Protein AF-A0A179SWL3-F1 (afdb_monomer_lite)

Structure (mmCIF, N/CA/C/O backbone):
data_AF-A0A179SWL3-F1
#
_entry.id   AF-A0A179SWL3-F1
#
loop_
_atom_site.group_PDB
_atom_site.id
_atom_site.type_symbol
_atom_site.label_atom_id
_atom_site.label_alt_id
_atom_site.label_comp_id
_atom_site.label_asym_id
_atom_site.label_entity_id
_atom_site.label_seq_id
_atom_site.pdbx_PDB_ins_code
_atom_site.Cartn_x
_atom_site.Cartn_y
_atom_site.Cartn_z
_atom_site.occupancy
_atom_site.B_iso_or_equiv
_atom_site.auth_seq_id
_atom_site.auth_comp_id
_atom_site.auth_asym_id
_atom_site.auth_atom_id
_atom_site.pdbx_PDB_model_num
ATOM 1 N N . MET A 1 1 ? 7.258 -6.013 22.250 1.00 63.00 1 MET A N 1
ATOM 2 C CA . MET A 1 1 ? 6.466 -5.068 21.426 1.00 63.00 1 MET A CA 1
ATOM 3 C C . MET A 1 1 ? 5.176 -4.722 22.152 1.00 63.00 1 MET A C 1
ATOM 5 O O . MET A 1 1 ? 4.264 -5.539 22.202 1.00 63.00 1 MET A O 1
ATOM 9 N N . ALA A 1 2 ? 5.106 -3.549 22.780 1.00 89.31 2 ALA A N 1
ATOM 10 C CA . ALA A 1 2 ? 3.874 -3.116 23.432 1.00 89.31 2 ALA A CA 1
ATOM 11 C C . ALA A 1 2 ? 2.808 -2.765 22.380 1.00 89.31 2 ALA A C 1
ATOM 13 O O . ALA A 1 2 ? 3.120 -2.207 21.328 1.00 89.31 2 ALA A O 1
ATOM 14 N N . LYS A 1 3 ? 1.534 -3.060 22.665 1.00 91.75 3 LYS A N 1
ATOM 15 C CA . LYS A 1 3 ? 0.422 -2.579 21.829 1.00 91.75 3 LYS A CA 1
ATOM 16 C C . LYS A 1 3 ? 0.428 -1.047 21.803 1.00 91.75 3 LYS A C 1
ATOM 18 O O . LYS A 1 3 ? 0.604 -0.417 22.849 1.00 91.75 3 LYS A O 1
ATOM 23 N N . SER A 1 4 ? 0.164 -0.453 20.639 1.00 94.62 4 SER A N 1
ATOM 24 C CA . SER A 1 4 ? 0.025 1.001 20.515 1.00 94.62 4 SER A CA 1
ATOM 25 C C . SER A 1 4 ? -1.119 1.528 21.387 1.00 94.62 4 SER A C 1
ATOM 27 O O . SER A 1 4 ? -2.111 0.831 21.631 1.00 94.62 4 SER A O 1
ATOM 29 N N . LYS A 1 5 ? -1.012 2.786 21.833 1.00 94.19 5 LYS A N 1
ATOM 30 C CA . LYS A 1 5 ? -2.063 3.455 22.621 1.00 94.19 5 LYS A CA 1
ATOM 31 C C . LYS A 1 5 ? -3.420 3.401 21.906 1.00 94.19 5 LYS A C 1
ATOM 33 O O . LYS A 1 5 ? -4.423 3.048 22.518 1.00 94.19 5 LYS A O 1
ATOM 38 N N . ALA A 1 6 ? -3.430 3.636 20.593 1.00 91.94 6 ALA A N 1
ATOM 39 C CA . ALA A 1 6 ? -4.633 3.568 19.764 1.00 91.94 6 ALA A CA 1
ATOM 40 C C . ALA A 1 6 ? -5.274 2.168 19.740 1.00 91.94 6 ALA A C 1
ATOM 42 O O . ALA A 1 6 ? -6.497 2.043 19.782 1.00 91.94 6 ALA A O 1
ATOM 43 N N . ARG A 1 7 ? -4.472 1.094 19.704 1.00 92.12 7 ARG A N 1
ATOM 44 C CA . ARG A 1 7 ? -4.998 -0.279 19.758 1.00 92.12 7 ARG A CA 1
ATOM 45 C C . ARG A 1 7 ? -5.643 -0.581 21.111 1.00 92.12 7 ARG A C 1
ATOM 47 O O . ARG A 1 7 ? -6.735 -1.134 21.133 1.00 92.12 7 ARG A O 1
ATOM 54 N N . LYS A 1 8 ? -5.020 -0.156 22.214 1.00 94.19 8 LYS A N 1
ATOM 55 C CA . LYS A 1 8 ? -5.575 -0.337 23.568 1.00 94.19 8 LYS A CA 1
ATOM 56 C C . LYS A 1 8 ? -6.926 0.370 23.745 1.00 94.19 8 LYS A C 1
ATOM 58 O O . LYS A 1 8 ? -7.826 -0.188 24.363 1.00 94.19 8 LYS A O 1
ATOM 63 N N . ILE A 1 9 ? -7.081 1.572 23.183 1.00 93.31 9 ILE A N 1
ATOM 64 C CA . ILE A 1 9 ? -8.345 2.328 23.230 1.00 93.31 9 ILE A CA 1
ATOM 65 C C . ILE A 1 9 ? -9.452 1.592 22.467 1.00 93.31 9 ILE A C 1
ATOM 67 O O . ILE A 1 9 ? -10.544 1.431 23.003 1.00 93.31 9 ILE A O 1
ATOM 71 N N . 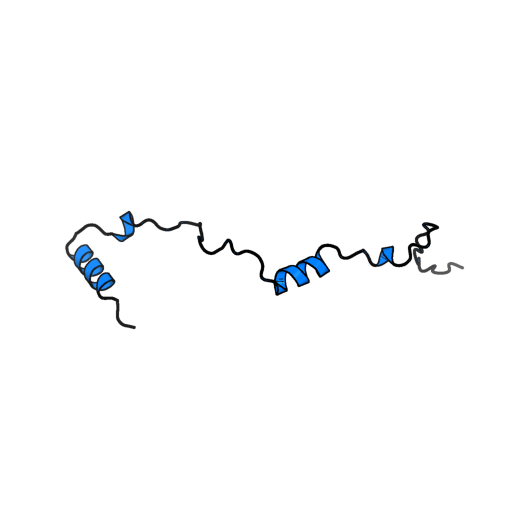ARG A 1 10 ? -9.163 1.088 21.261 1.00 91.50 10 ARG A N 1
ATOM 72 C CA . ARG A 1 10 ? -10.138 0.308 20.480 1.00 91.50 10 ARG A CA 1
ATOM 73 C C . ARG A 1 10 ? -10.567 -0.967 21.210 1.00 91.50 10 ARG A C 1
ATOM 75 O O . ARG A 1 10 ? -11.755 -1.216 21.349 1.00 91.50 10 ARG A O 1
ATOM 82 N N . GLU A 1 11 ? -9.616 -1.718 21.766 1.00 93.06 11 GLU A N 1
ATOM 83 C CA . GLU A 1 11 ? -9.910 -2.924 22.561 1.00 93.06 11 GLU A CA 1
ATOM 84 C C . GLU A 1 11 ? -10.744 -2.608 23.820 1.00 93.06 11 GLU A C 1
ATOM 86 O O . GLU A 1 11 ? -11.551 -3.425 24.258 1.00 93.06 11 GLU A O 1
ATOM 91 N N . LYS A 1 12 ? -10.582 -1.418 24.418 1.00 94.44 12 LYS A N 1
ATOM 92 C CA . LYS A 1 12 ? -11.449 -0.947 25.508 1.00 94.44 12 LYS A CA 1
ATOM 93 C C . LYS A 1 12 ? -12.873 -0.668 25.013 1.00 94.44 12 LYS A C 1
ATOM 95 O O . LYS A 1 12 ? -13.812 -1.142 25.635 1.00 94.44 12 LYS A O 1
ATOM 100 N N . GLN A 1 13 ? -13.031 0.044 23.899 1.00 92.75 13 GLN A N 1
ATOM 101 C CA . GLN A 1 13 ? -14.345 0.372 23.332 1.00 92.75 13 GLN A CA 1
ATOM 102 C C . GLN A 1 13 ? -15.150 -0.882 22.969 1.00 92.75 13 GLN A C 1
ATOM 104 O O . GLN A 1 13 ? -16.327 -0.957 23.304 1.00 92.75 13 GLN A O 1
ATOM 109 N N . VAL A 1 14 ? -14.504 -1.891 22.379 1.00 93.56 14 VAL A N 1
ATOM 110 C CA . VAL A 1 14 ? -15.153 -3.174 22.055 1.00 93.56 14 VAL A CA 1
ATOM 111 C C . VAL A 1 14 ? -15.611 -3.907 23.321 1.00 93.56 14 VAL A C 1
ATOM 113 O O . VAL A 1 14 ? -16.727 -4.413 23.360 1.00 93.56 14 VAL A O 1
ATOM 116 N N . ARG A 1 15 ? -14.803 -3.908 24.394 1.00 94.06 15 ARG A N 1
ATOM 117 C CA . ARG A 1 15 ? -15.210 -4.486 25.692 1.00 94.06 15 ARG A CA 1
ATOM 118 C C . ARG A 1 15 ? -16.396 -3.767 26.330 1.00 94.06 15 ARG A C 1
ATOM 120 O O . ARG A 1 15 ? -17.177 -4.395 27.028 1.00 94.06 15 ARG A O 1
ATOM 127 N N . GLU A 1 16 ? -16.524 -2.466 26.097 1.00 95.69 16 GLU A N 1
ATOM 128 C CA . GLU A 1 16 ? -17.654 -1.652 26.559 1.00 95.69 16 GLU A CA 1
ATOM 129 C C . GLU A 1 16 ? -18.910 -1.818 25.679 1.00 95.69 16 GLU A C 1
ATOM 131 O O . GLU A 1 16 ? -19.897 -1.123 25.901 1.00 95.69 16 GLU A O 1
ATOM 136 N N . GLY A 1 17 ? -18.882 -2.694 24.665 1.00 91.62 17 GLY A N 1
ATOM 137 C CA . GLY A 1 17 ? -19.997 -2.906 23.736 1.00 91.62 17 GLY A CA 1
ATOM 138 C C . GLY A 1 17 ? -20.151 -1.807 22.682 1.00 91.62 17 GLY A C 1
ATOM 139 O O . GLY A 1 17 ? -21.169 -1.743 21.996 1.00 91.62 17 GLY A O 1
ATOM 140 N N . LYS A 1 18 ? -19.157 -0.920 22.536 1.00 90.06 18 LYS A N 1
ATOM 141 C CA . LYS A 1 18 ? -19.157 0.105 21.485 1.00 90.06 18 LYS A CA 1
ATOM 142 C C . LYS A 1 18 ? -18.769 -0.513 20.146 1.00 90.06 18 LYS A C 1
ATOM 144 O O . LYS A 1 18 ? -18.100 -1.541 20.074 1.00 90.06 18 LYS A O 1
ATOM 149 N N . LEU A 1 19 ? -19.168 0.172 19.081 1.00 87.19 19 LEU A N 1
ATOM 150 C CA . LEU A 1 19 ? -18.930 -0.254 17.710 1.00 87.19 19 LEU A CA 1
ATOM 151 C C . LEU A 1 19 ? -17.434 -0.445 17.416 1.00 87.19 19 LEU A C 1
ATOM 153 O O . LEU A 1 19 ? -16.609 0.423 17.716 1.00 87.19 19 LEU A O 1
ATOM 157 N N . ASP A 1 20 ? -17.102 -1.559 16.763 1.00 87.56 20 ASP A N 1
ATOM 158 C CA . ASP A 1 20 ? -15.750 -1.807 16.281 1.00 87.56 20 ASP A CA 1
ATOM 159 C C . ASP A 1 20 ? -15.455 -0.970 15.026 1.00 87.56 20 ASP A C 1
ATOM 161 O O . ASP A 1 20 ? -16.068 -1.111 13.966 1.00 87.56 20 ASP A O 1
ATOM 165 N N . VAL A 1 21 ? -14.475 -0.075 15.152 1.00 83.94 21 VAL A N 1
ATOM 166 C CA . VAL A 1 21 ? -14.033 0.832 14.088 1.00 83.94 21 VAL A CA 1
ATOM 167 C C . VAL A 1 21 ? -13.335 0.074 12.951 1.00 83.94 21 VAL A C 1
ATOM 169 O O . VAL A 1 21 ? -13.242 0.604 11.845 1.00 83.94 21 VAL A O 1
ATOM 172 N N . THR A 1 22 ? -12.840 -1.148 13.187 1.00 84.19 22 THR A N 1
ATOM 173 C CA . THR A 1 22 ? -12.208 -1.964 12.133 1.00 84.19 22 THR A CA 1
ATOM 174 C C . THR A 1 22 ? -13.189 -2.301 11.012 1.00 84.19 22 THR A C 1
ATOM 176 O O . THR A 1 22 ? -12.825 -2.162 9.848 1.00 84.19 22 THR A O 1
ATOM 179 N N . ILE A 1 23 ? -14.448 -2.586 11.356 1.00 84.75 23 ILE A N 1
ATOM 180 C CA . ILE A 1 23 ? -15.524 -2.898 10.405 1.00 84.75 23 ILE A CA 1
ATOM 181 C C . ILE A 1 23 ? -15.758 -1.727 9.443 1.00 84.75 23 ILE A C 1
ATOM 183 O O . ILE A 1 23 ? -15.914 -1.923 8.246 1.00 84.75 23 ILE A O 1
ATOM 187 N N . ARG A 1 24 ? -15.743 -0.486 9.948 1.00 84.94 24 ARG A N 1
ATOM 188 C CA . ARG A 1 24 ? -15.968 0.713 9.116 1.00 84.94 24 ARG A CA 1
ATOM 189 C C . ARG A 1 24 ? -14.762 1.092 8.271 1.00 84.94 24 ARG A C 1
ATOM 191 O O . ARG A 1 24 ? -14.908 1.848 7.316 1.00 84.94 24 ARG A O 1
ATOM 198 N N . ARG A 1 25 ? -13.565 0.657 8.670 1.00 83.81 25 ARG A N 1
ATOM 199 C CA . ARG A 1 25 ? -12.326 1.089 8.024 1.00 83.81 25 ARG A CA 1
ATOM 200 C C . ARG A 1 25 ? -12.193 0.509 6.619 1.00 83.81 25 ARG A C 1
ATOM 202 O O . ARG A 1 25 ? -11.569 1.169 5.797 1.00 83.81 25 ARG A O 1
ATOM 209 N N . ASN A 1 26 ? -12.836 -0.638 6.377 1.00 79.88 26 ASN A N 1
ATOM 210 C CA . ASN A 1 26 ? -12.697 -1.484 5.197 1.00 79.88 26 ASN A CA 1
ATOM 211 C C . ASN A 1 26 ? -11.235 -1.873 4.931 1.00 79.88 26 ASN A C 1
ATOM 213 O O . ASN A 1 26 ? -10.287 -1.142 5.222 1.00 79.88 26 ASN A O 1
ATOM 217 N N . ASP A 1 27 ? -11.044 -3.058 4.373 1.00 82.62 27 ASP A N 1
ATOM 218 C CA . ASP A 1 27 ? -9.729 -3.467 3.903 1.00 82.62 27 ASP A CA 1
ATOM 219 C C . ASP A 1 27 ? -9.552 -3.050 2.445 1.00 82.62 27 ASP A C 1
ATOM 221 O O . ASP A 1 27 ? -10.513 -2.911 1.688 1.00 82.62 27 ASP A O 1
ATOM 225 N N . TRP A 1 28 ? -8.298 -2.911 2.017 1.00 83.62 28 TRP A N 1
ATOM 226 C CA . TRP A 1 28 ? -7.958 -2.697 0.607 1.00 83.62 28 TRP A CA 1
ATOM 227 C C . TRP A 1 28 ? -8.338 -3.897 -0.290 1.00 83.62 28 TRP A C 1
ATOM 229 O O . TRP A 1 28 ? -8.156 -3.850 -1.507 1.00 83.62 28 TRP A O 1
ATOM 239 N N . GLY A 1 29 ? -8.881 -4.973 0.294 1.00 84.94 29 GLY A N 1
ATOM 240 C CA . GLY A 1 29 ? -9.308 -6.181 -0.402 1.00 84.94 29 GLY A CA 1
ATOM 241 C C . GLY A 1 29 ? -8.116 -6.865 -1.063 1.00 84.94 29 GLY A C 1
ATOM 242 O O . GLY A 1 29 ? -7.195 -7.306 -0.382 1.00 84.94 29 GLY A O 1
ATOM 243 N N . GLY A 1 30 ? -8.124 -6.921 -2.397 1.00 81.69 30 GLY A N 1
ATOM 244 C CA . GLY A 1 30 ? -7.002 -7.401 -3.214 1.00 81.69 30 GLY A CA 1
ATOM 245 C C . GLY A 1 30 ? -6.174 -6.289 -3.868 1.00 81.69 30 GLY A C 1
ATOM 246 O O . GLY A 1 30 ? -5.236 -6.578 -4.612 1.00 81.69 30 GLY A O 1
ATOM 247 N N . PHE A 1 31 ? -6.516 -5.017 -3.644 1.00 80.06 31 PHE A N 1
ATOM 248 C CA . PHE A 1 31 ? -5.800 -3.903 -4.251 1.00 80.06 31 PHE A CA 1
ATOM 249 C C . PHE A 1 31 ? -4.559 -3.564 -3.427 1.00 80.06 31 PHE A C 1
ATOM 251 O O . PHE A 1 31 ? -4.653 -3.089 -2.300 1.00 80.06 31 PHE A O 1
ATOM 258 N N . ASN A 1 32 ? -3.378 -3.781 -4.004 1.00 81.19 32 ASN A N 1
ATOM 259 C CA . ASN A 1 32 ? -2.134 -3.303 -3.419 1.00 81.19 32 ASN A CA 1
ATOM 260 C C . ASN A 1 32 ? -1.763 -1.942 -4.042 1.00 81.19 32 ASN A C 1
ATOM 262 O O . ASN A 1 32 ? -1.249 -1.928 -5.163 1.00 81.19 32 ASN A O 1
ATOM 266 N N . PRO A 1 33 ? -1.968 -0.807 -3.345 1.00 74.12 33 PRO A N 1
ATOM 267 C CA . PRO A 1 33 ? -1.692 0.523 -3.895 1.00 74.12 33 PRO A CA 1
ATOM 268 C C . PRO A 1 33 ? -0.211 0.756 -4.231 1.00 74.12 33 PRO A C 1
ATOM 270 O O . PRO A 1 33 ? 0.108 1.656 -5.003 1.00 74.12 33 PRO A O 1
ATOM 273 N N . TYR A 1 34 ? 0.700 -0.057 -3.692 1.00 77.88 34 TYR A N 1
ATOM 274 C CA . TYR A 1 34 ? 2.143 0.101 -3.882 1.00 77.88 34 TYR A CA 1
ATOM 275 C C . TYR A 1 34 ? 2.693 -0.581 -5.142 1.00 77.88 34 TYR A C 1
ATOM 277 O O . TYR A 1 34 ? 3.854 -0.373 -5.485 1.00 77.88 34 TYR A O 1
ATOM 285 N N . ASN A 1 35 ? 1.907 -1.412 -5.833 1.00 71.88 35 ASN A N 1
ATOM 286 C CA . ASN A 1 35 ? 2.452 -2.334 -6.837 1.00 71.88 35 ASN A CA 1
ATOM 287 C C . ASN A 1 35 ? 2.740 -1.714 -8.219 1.00 71.88 35 ASN A C 1
ATOM 289 O O . ASN A 1 35 ? 3.295 -2.393 -9.081 1.00 71.88 35 ASN A O 1
ATOM 293 N N . ARG A 1 36 ? 2.394 -0.441 -8.449 1.00 70.06 36 ARG A N 1
ATOM 294 C CA . ARG A 1 36 ? 2.610 0.240 -9.736 1.00 70.06 36 ARG A CA 1
ATOM 295 C C . ARG A 1 36 ? 3.838 1.139 -9.675 1.00 70.06 36 ARG A C 1
ATOM 297 O O . ARG A 1 36 ? 3.720 2.358 -9.603 1.00 70.06 36 ARG A O 1
ATOM 304 N N . GLN A 1 37 ? 5.018 0.534 -9.705 1.00 82.06 37 GLN A N 1
ATOM 305 C CA . GLN A 1 37 ? 6.275 1.266 -9.850 1.00 82.06 37 GLN A CA 1
ATOM 306 C C . GLN A 1 37 ? 6.796 1.133 -11.282 1.00 82.06 37 GLN A C 1
ATOM 308 O O . GLN A 1 37 ? 6.736 0.064 -11.890 1.00 82.06 37 GLN A O 1
ATOM 313 N N . THR A 1 38 ? 7.292 2.237 -11.841 1.00 86.75 38 THR A N 1
ATOM 314 C CA . THR A 1 38 ? 8.033 2.204 -13.106 1.00 86.75 38 THR A CA 1
ATOM 315 C C . THR A 1 38 ? 9.332 1.427 -12.917 1.00 86.75 38 THR A C 1
ATOM 317 O O . THR A 1 38 ? 9.940 1.497 -11.850 1.00 86.75 38 THR A O 1
ATOM 320 N N . LYS A 1 39 ? 9.781 0.726 -13.962 1.00 88.69 39 LYS A N 1
ATOM 321 C CA . LYS A 1 39 ? 11.019 -0.065 -13.924 1.00 88.69 39 LYS A CA 1
ATOM 322 C C . LYS A 1 39 ? 12.220 0.782 -13.508 1.00 88.69 39 LYS A C 1
ATOM 324 O O . LYS A 1 39 ? 12.357 1.930 -13.940 1.00 88.69 39 LYS A O 1
ATOM 329 N N . T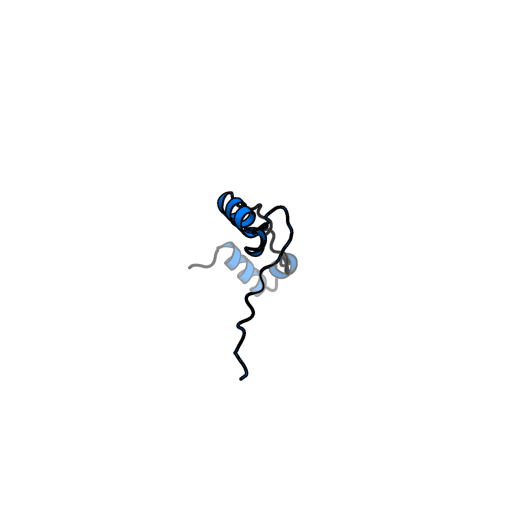HR A 1 40 ? 13.132 0.192 -12.743 1.00 91.25 40 THR A N 1
ATOM 330 C CA . THR A 1 40 ? 14.425 0.825 -12.457 1.00 91.25 40 THR A CA 1
ATOM 331 C C . THR A 1 40 ? 15.319 0.830 -13.703 1.00 91.25 40 THR A C 1
ATOM 333 O O . THR A 1 40 ? 15.132 0.043 -14.634 1.00 91.25 40 THR A O 1
ATOM 336 N N . LYS A 1 41 ? 16.351 1.689 -13.736 1.00 92.31 41 LYS A N 1
ATOM 337 C CA . LYS A 1 41 ? 17.308 1.744 -14.863 1.0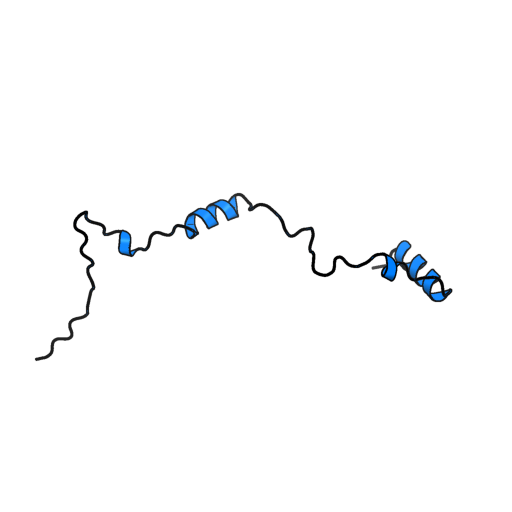0 92.31 41 LYS A CA 1
ATOM 338 C C . LYS A 1 41 ? 17.939 0.375 -15.154 1.00 92.31 41 LYS A C 1
ATOM 340 O O . LYS A 1 41 ? 18.108 0.013 -16.314 1.00 92.31 41 LYS A O 1
ATOM 345 N N . LYS A 1 42 ? 18.267 -0.392 -14.107 1.00 91.69 42 LYS A N 1
ATOM 346 C CA . LYS A 1 42 ? 18.860 -1.731 -14.241 1.00 91.69 42 LYS A CA 1
ATOM 347 C C . LYS A 1 42 ? 17.880 -2.707 -14.899 1.00 91.69 42 LYS A C 1
ATOM 349 O O . LYS A 1 42 ? 18.255 -3.381 -15.850 1.00 91.69 42 LYS A O 1
ATOM 354 N N . GLU A 1 43 ? 16.627 -2.725 -14.448 1.00 89.75 43 GLU A N 1
ATOM 355 C CA . GLU A 1 43 ? 15.562 -3.567 -15.017 1.00 89.75 43 GLU A CA 1
ATOM 356 C C . GLU A 1 43 ? 15.219 -3.204 -16.462 1.00 89.75 43 GLU A C 1
ATOM 358 O O . GLU A 1 43 ? 14.908 -4.075 -17.273 1.00 89.75 43 GLU A O 1
ATOM 363 N N . ALA A 1 44 ? 15.262 -1.916 -16.806 1.00 90.38 44 ALA A N 1
ATOM 364 C CA . ALA A 1 44 ? 15.051 -1.474 -18.176 1.00 90.38 44 ALA A CA 1
ATOM 365 C C . ALA A 1 44 ? 16.147 -2.021 -19.105 1.00 90.38 44 ALA A C 1
ATOM 367 O O . ALA A 1 44 ? 15.829 -2.589 -20.149 1.00 90.38 44 ALA A O 1
ATOM 368 N N . LEU A 1 45 ? 17.419 -1.919 -18.701 1.00 89.31 45 LEU A N 1
ATOM 369 C CA . LEU A 1 45 ? 18.555 -2.421 -19.480 1.00 89.31 45 LEU A CA 1
ATOM 370 C C . LEU A 1 45 ? 18.510 -3.944 -19.670 1.00 89.31 45 LEU A C 1
ATOM 372 O O . LEU A 1 45 ? 18.670 -4.419 -20.794 1.00 89.31 45 LEU A O 1
ATOM 376 N N . THR A 1 46 ? 18.237 -4.712 -18.610 1.00 88.25 46 THR A N 1
ATOM 377 C CA . THR A 1 46 ? 18.123 -6.180 -18.711 1.00 88.25 46 THR A CA 1
ATOM 378 C C . THR A 1 46 ? 16.943 -6.594 -19.585 1.00 88.25 46 THR A C 1
ATOM 380 O O . THR A 1 46 ? 17.064 -7.484 -20.428 1.00 88.25 46 THR A O 1
ATOM 383 N N . HIS A 1 47 ? 15.808 -5.907 -19.453 1.00 86.88 47 HIS A N 1
ATOM 384 C CA . HIS A 1 47 ? 14.649 -6.143 -20.299 1.00 86.88 47 HIS A CA 1
ATOM 385 C C . HIS A 1 47 ? 14.944 -5.824 -21.769 1.00 86.88 47 HIS A C 1
ATOM 387 O O . HIS A 1 47 ? 14.542 -6.591 -22.635 1.00 86.88 47 HIS A O 1
ATOM 393 N N . MET A 1 48 ? 15.665 -4.743 -22.079 1.00 84.25 48 MET A N 1
ATOM 394 C CA . MET A 1 48 ? 16.056 -4.429 -23.460 1.00 84.25 48 MET A CA 1
ATOM 395 C C . MET A 1 48 ? 16.962 -5.505 -24.071 1.00 84.25 48 MET A C 1
ATOM 397 O O . MET A 1 48 ? 16.756 -5.878 -25.224 1.00 84.25 48 MET A O 1
ATOM 401 N N . GLN A 1 49 ? 17.905 -6.048 -23.296 1.00 82.25 49 GLN A N 1
ATOM 402 C CA . GLN A 1 49 ? 18.783 -7.139 -23.738 1.00 82.25 49 GLN A CA 1
ATOM 403 C C . GLN A 1 49 ? 18.017 -8.447 -23.996 1.00 82.25 49 GLN A C 1
ATOM 405 O O . GLN A 1 49 ? 18.333 -9.177 -24.934 1.00 82.25 49 GLN A O 1
ATOM 410 N N . GLY A 1 50 ? 17.017 -8.757 -23.164 1.00 79.19 50 GLY A N 1
ATOM 411 C CA . GLY A 1 50 ? 16.252 -10.005 -23.254 1.00 79.19 50 GLY A CA 1
ATOM 412 C C . GLY A 1 50 ? 15.065 -9.966 -24.221 1.00 79.19 50 GLY A C 1
ATOM 413 O O . GLY A 1 50 ? 14.770 -10.973 -24.859 1.00 79.19 50 GLY A O 1
ATOM 414 N N . LYS A 1 51 ? 14.388 -8.817 -24.355 1.00 81.00 51 LYS A N 1
ATOM 415 C CA . LYS A 1 51 ? 13.120 -8.684 -25.099 1.00 81.00 51 LYS A CA 1
ATOM 416 C C . LYS A 1 51 ? 13.277 -8.926 -26.600 1.00 81.00 51 LYS A C 1
ATOM 418 O O . LYS A 1 51 ? 12.375 -9.471 -27.225 1.00 81.00 51 LYS A O 1
ATOM 423 N N . HIS A 1 52 ? 14.406 -8.513 -27.172 1.00 74.75 52 HIS A N 1
ATOM 424 C CA . HIS A 1 52 ? 14.691 -8.627 -28.604 1.00 74.75 52 HIS A CA 1
ATOM 425 C C . HIS A 1 52 ? 15.923 -9.494 -28.864 1.00 74.75 52 HIS A C 1
ATOM 427 O O . HIS A 1 52 ? 16.766 -9.154 -29.695 1.00 74.75 52 HIS A O 1
ATOM 433 N N . ARG A 1 53 ? 16.054 -10.619 -28.149 1.00 67.88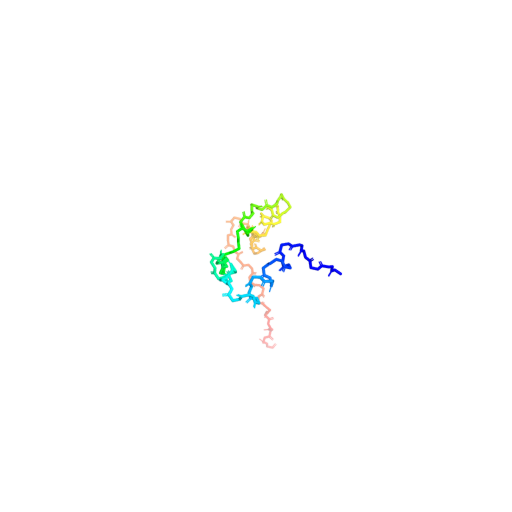 53 ARG A N 1
ATOM 434 C CA . ARG A 1 53 ? 17.053 -11.629 -28.508 1.00 67.88 53 ARG A CA 1
ATOM 435 C C . ARG A 1 53 ? 16.776 -12.103 -29.935 1.00 67.88 53 ARG A C 1
ATOM 437 O O . ARG A 1 53 ? 15.796 -12.799 -30.183 1.00 67.88 53 ARG A O 1
ATOM 444 N N . LYS A 1 54 ? 17.638 -11.703 -30.871 1.00 66.19 54 LYS A N 1
ATOM 445 C CA . LYS A 1 54 ? 17.669 -12.274 -32.218 1.00 66.19 54 LYS A CA 1
ATOM 446 C C . LYS A 1 54 ? 17.955 -13.767 -32.069 1.00 66.19 54 LYS A C 1
ATOM 448 O O . LYS A 1 54 ? 18.868 -14.143 -31.331 1.00 66.19 54 LYS A O 1
ATOM 453 N N . ASN A 1 55 ? 17.156 -14.612 -32.718 1.00 62.00 55 ASN A N 1
ATOM 454 C CA . ASN A 1 55 ? 17.429 -16.045 -32.764 1.00 62.00 55 ASN A CA 1
ATOM 455 C C . ASN A 1 55 ? 18.857 -16.248 -33.287 1.00 62.00 55 ASN A C 1
ATOM 457 O O . ASN A 1 55 ? 19.240 -15.634 -34.279 1.00 62.00 55 ASN A O 1
ATOM 461 N N . HIS A 1 56 ? 19.648 -17.107 -32.640 1.00 58.78 56 HIS A N 1
ATOM 462 C CA . HIS A 1 56 ? 21.019 -17.413 -33.077 1.00 58.78 56 HIS A CA 1
ATOM 463 C C . HIS A 1 56 ? 21.048 -17.933 -34.529 1.00 58.78 56 HIS A C 1
ATOM 465 O O . HIS A 1 56 ? 22.036 -17.765 -35.233 1.00 58.78 56 HIS A O 1
ATOM 471 N N . SER A 1 57 ? 19.930 -18.480 -35.023 1.00 57.34 57 SER A N 1
ATOM 472 C CA . SER A 1 57 ? 19.750 -18.868 -36.426 1.00 57.34 57 SER A CA 1
ATOM 473 C C . SER A 1 57 ? 19.838 -17.706 -37.426 1.00 57.34 57 SER A C 1
ATOM 475 O O . SER A 1 57 ? 19.897 -17.955 -38.622 1.00 57.34 57 SER A O 1
ATOM 477 N N . GLN A 1 58 ? 19.840 -16.454 -36.960 1.00 54.25 58 GLN A N 1
ATOM 478 C CA . GLN A 1 58 ? 19.945 -15.249 -37.787 1.00 54.25 58 GLN A CA 1
ATOM 479 C C . GLN A 1 58 ? 21.380 -14.723 -37.935 1.00 54.25 58 GLN A C 1
ATOM 481 O O . GLN A 1 58 ? 21.599 -13.734 -38.625 1.00 54.25 58 GLN A O 1
ATOM 486 N N . ILE A 1 59 ? 22.361 -15.330 -37.261 1.00 53.03 59 ILE A N 1
ATOM 487 C CA . ILE A 1 59 ? 23.760 -14.869 -37.316 1.00 53.03 59 ILE A CA 1
ATOM 488 C C . ILE A 1 59 ? 24.408 -15.212 -38.669 1.00 53.03 59 ILE A C 1
ATOM 490 O O . ILE A 1 59 ? 25.325 -14.520 -39.091 1.00 53.03 59 ILE A O 1
ATOM 494 N N . ASN A 1 60 ? 23.867 -16.202 -39.388 1.00 47.97 60 ASN A N 1
ATOM 495 C CA . ASN A 1 60 ? 24.324 -16.615 -40.717 1.00 47.97 60 ASN A CA 1
ATOM 496 C C . ASN A 1 60 ? 23.336 -16.207 -41.823 1.00 47.97 60 ASN A C 1
ATOM 498 O O . ASN A 1 60 ? 23.090 -16.987 -42.741 1.00 47.97 60 ASN A O 1
ATOM 502 N N . TYR A 1 61 ? 22.725 -15.021 -41.735 1.00 47.06 61 TYR A N 1
ATOM 503 C CA . TYR A 1 61 ? 22.127 -14.422 -42.930 1.00 47.06 61 TYR A CA 1
ATOM 504 C C . TYR A 1 61 ? 23.258 -13.875 -43.799 1.00 47.06 61 TYR A C 1
ATOM 506 O O . TYR A 1 61 ? 23.571 -12.689 -43.757 1.00 47.06 61 TYR A O 1
ATOM 514 N N . ASP A 1 62 ? 23.880 -14.766 -44.566 1.00 48.84 62 ASP A N 1
ATOM 515 C CA . ASP A 1 62 ? 24.353 -14.378 -45.888 1.00 48.84 62 ASP A CA 1
ATOM 516 C C . ASP A 1 62 ? 23.106 -13.945 -46.680 1.00 48.84 62 ASP A C 1
ATOM 518 O O . ASP A 1 62 ? 22.030 -14.529 -46.502 1.00 48.84 62 ASP A O 1
ATOM 522 N N . GLU A 1 63 ? 23.207 -12.929 -47.537 1.00 54.50 63 GLU A N 1
ATOM 523 C CA . GLU A 1 63 ? 22.072 -12.404 -48.329 1.00 54.50 63 GLU A CA 1
ATOM 524 C C . GLU A 1 63 ? 21.383 -13.479 -49.202 1.00 54.50 63 GLU A C 1
ATOM 526 O O . GLU A 1 63 ?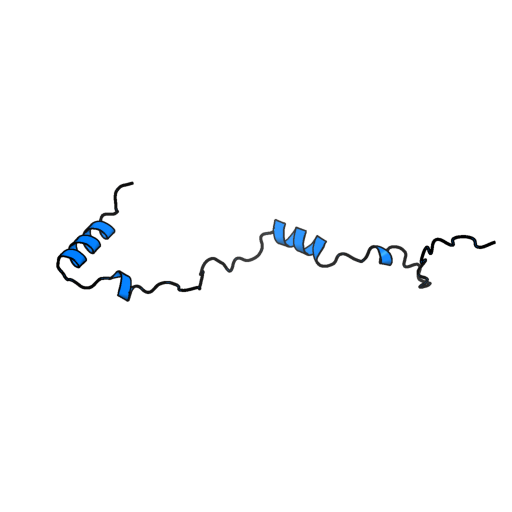 20.274 -13.285 -49.701 1.00 54.50 63 GLU A O 1
ATOM 531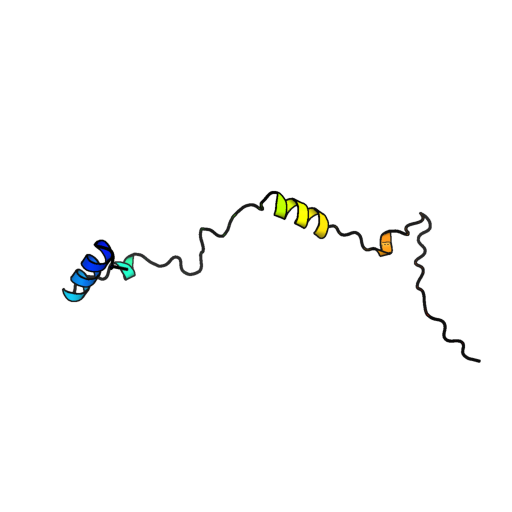 N N . ASN A 1 64 ? 21.991 -14.661 -49.307 1.00 50.88 64 ASN A N 1
ATOM 532 C CA . ASN A 1 64 ? 21.480 -15.852 -49.966 1.00 50.88 64 ASN A CA 1
ATOM 533 C C . ASN A 1 64 ? 20.851 -16.794 -48.927 1.00 50.88 64 ASN A C 1
ATOM 535 O O . ASN A 1 64 ? 21.523 -17.684 -48.409 1.00 50.88 64 ASN A O 1
ATOM 539 N N . GLY A 1 65 ? 19.569 -16.592 -48.604 1.00 48.25 65 GLY A N 1
ATOM 540 C CA . GLY A 1 65 ? 18.820 -17.305 -47.557 1.00 48.25 65 GLY A CA 1
ATOM 541 C C . GLY A 1 65 ? 18.814 -18.842 -47.628 1.00 48.25 65 GLY A C 1
ATOM 542 O O . GLY A 1 65 ? 17.787 -19.442 -47.938 1.00 48.25 65 GLY A O 1
ATOM 543 N N . SER A 1 66 ? 19.922 -19.490 -47.260 1.00 45.75 66 SER A N 1
ATOM 544 C CA . SER A 1 66 ? 20.026 -20.940 -47.102 1.00 45.75 66 SER A CA 1
ATOM 545 C C . SER A 1 66 ? 20.225 -21.307 -45.629 1.00 45.75 66 SER A C 1
ATOM 547 O O . SER A 1 66 ? 21.121 -20.820 -44.940 1.00 45.75 66 SER A O 1
ATOM 549 N N . PHE A 1 67 ? 19.343 -22.162 -45.123 1.00 45.75 67 PHE A N 1
ATOM 550 C CA . PHE A 1 67 ? 19.403 -22.719 -43.776 1.00 45.75 67 PHE A CA 1
ATOM 551 C C . PHE A 1 67 ? 20.182 -24.037 -43.824 1.00 45.75 67 PHE A C 1
ATOM 553 O O . PHE A 1 67 ? 19.712 -25.028 -44.379 1.00 45.75 67 PHE A O 1
ATOM 560 N N . ILE A 1 68 ? 21.371 -24.074 -43.215 1.00 44.19 68 ILE A N 1
ATOM 561 C CA . ILE A 1 68 ? 22.114 -25.325 -43.018 1.00 44.19 68 ILE A CA 1
ATOM 562 C C . ILE A 1 68 ? 21.447 -26.105 -41.878 1.00 44.19 68 ILE A C 1
ATOM 564 O O . ILE A 1 68 ? 21.758 -25.923 -40.699 1.00 44.19 68 ILE A O 1
ATOM 568 N N . CYS A 1 69 ? 20.529 -27.006 -42.228 1.00 39.66 69 CYS A N 1
ATOM 569 C CA . CYS A 1 69 ? 20.147 -28.113 -41.358 1.00 39.66 69 CYS A CA 1
ATOM 570 C C . CYS A 1 69 ? 21.279 -29.148 -41.379 1.00 39.66 69 CYS A C 1
ATOM 572 O O . CYS A 1 69 ? 21.422 -29.897 -42.343 1.00 39.66 69 CYS A O 1
ATOM 574 N N . ARG A 1 70 ? 22.082 -29.220 -40.308 1.00 42.72 70 ARG A N 1
ATOM 575 C CA . ARG A 1 70 ? 22.967 -30.372 -40.067 1.00 42.72 70 ARG A CA 1
ATOM 576 C C . ARG A 1 70 ? 22.107 -31.582 -39.695 1.00 42.72 70 ARG A C 1
ATOM 578 O O . ARG A 1 70 ? 21.916 -31.874 -38.518 1.00 42.72 70 ARG A O 1
ATOM 585 N N . LEU A 1 71 ? 21.555 -32.263 -40.694 1.00 40.94 71 LEU A N 1
ATOM 586 C CA . LEU A 1 71 ? 21.082 -33.628 -40.511 1.00 40.94 71 LEU A CA 1
ATOM 587 C C . LEU A 1 71 ? 22.321 -34.520 -40.451 1.00 40.94 71 LEU A C 1
ATOM 589 O O . LEU A 1 71 ? 23.099 -34.586 -41.399 1.00 40.94 71 LEU A O 1
ATOM 593 N N . ASN A 1 72 ? 22.521 -35.163 -39.303 1.00 45.38 72 ASN A N 1
ATOM 594 C CA . ASN A 1 72 ? 23.436 -36.287 -39.177 1.00 45.38 72 ASN A CA 1
ATOM 595 C C . ASN A 1 72 ? 22.984 -37.371 -40.171 1.00 45.38 72 ASN A C 1
ATOM 597 O O . ASN A 1 72 ? 22.031 -38.098 -39.898 1.00 45.38 72 ASN A O 1
ATOM 601 N N . CYS A 1 73 ? 23.636 -37.454 -41.331 1.00 37.75 73 CYS A N 1
ATOM 602 C CA . CYS A 1 73 ? 23.481 -38.583 -42.240 1.00 37.75 73 CYS A CA 1
ATOM 603 C C . CYS A 1 73 ? 24.164 -39.799 -41.607 1.00 37.75 73 CYS A C 1
ATOM 605 O O . CYS A 1 73 ? 25.388 -39.903 -41.601 1.00 37.75 73 CYS A O 1
ATOM 607 N N . ILE A 1 74 ? 23.360 -40.702 -41.051 1.00 46.81 74 ILE A N 1
ATOM 608 C CA . ILE A 1 74 ? 23.769 -42.075 -40.752 1.00 46.81 74 ILE A CA 1
ATOM 609 C C . ILE A 1 74 ? 23.943 -42.772 -42.112 1.00 46.81 74 ILE A C 1
ATOM 611 O O . ILE A 1 74 ? 22.973 -42.797 -42.875 1.00 46.81 74 ILE A O 1
ATOM 615 N N . PRO A 1 75 ? 25.127 -43.300 -42.470 1.00 36.50 75 PRO A N 1
ATOM 616 C CA . PRO A 1 75 ? 25.264 -44.045 -43.711 1.00 36.50 75 PRO A CA 1
ATOM 617 C C . PRO A 1 75 ? 24.586 -45.410 -43.548 1.00 36.50 75 PRO A C 1
ATOM 619 O O . PRO A 1 75 ? 24.955 -46.201 -42.684 1.00 36.50 75 PRO A O 1
ATOM 622 N N . ILE A 1 76 ? 23.574 -45.666 -44.378 1.00 42.12 76 ILE A N 1
ATOM 623 C CA . ILE A 1 76 ? 23.108 -47.015 -44.697 1.00 42.12 76 ILE A CA 1
ATOM 624 C C . ILE A 1 76 ? 23.829 -47.403 -45.986 1.00 42.12 76 ILE A C 1
ATOM 626 O O . ILE A 1 76 ? 23.506 -46.853 -47.038 1.00 42.12 76 ILE A O 1
ATOM 630 N N . ILE A 1 77 ? 24.833 -48.272 -45.858 1.00 43.19 77 ILE A N 1
ATOM 631 C CA . ILE A 1 77 ? 25.181 -49.444 -46.688 1.00 43.19 77 ILE A CA 1
ATOM 632 C C . ILE A 1 77 ? 26.448 -50.052 -46.084 1.00 43.19 77 ILE A C 1
ATOM 634 O O . ILE A 1 77 ? 27.435 -49.303 -45.906 1.00 43.19 77 ILE A O 1
#

Sequence (77 aa):
MAKSKARKIREKQVREGKLDVTIRRNDWGGFNPYNRQTKTKKEALTHMQGKHRKNHSQINYDENGSFICRLNCIPII

Organism: NCBI:txid152268

Foldseek 3Di:
DDDDPVVVVQVVCVVVVHDRVVVVVDDPVPDDVPPDDDDDPVRVVVCVVPVDPDDPQPPPPPVPDDRDDPDPDDDDD

Radius of gyration: 32.16 Å; chains: 1; bounding box: 45×53×76 Å

pLDDT: mean 74.18, std 18.91, range [36.5, 95.69]

Secondary structure (DSSP, 8-state):
-PPPHHHHHHHHHHHTTPPPHHHHH---TT--TT--PPPPHHHHHHHHHHHT---GGGTT--SS-------------